Protein AF-A0A948ZKT2-F1 (afdb_monomer_lite)

Radius of gyration: 19.7 Å; chains: 1; bounding box: 38×56×28 Å

Structure (mmCIF, N/CA/C/O backbone):
data_AF-A0A948ZKT2-F1
#
_entry.id   AF-A0A948ZKT2-F1
#
loop_
_atom_site.group_PDB
_atom_site.id
_atom_site.type_symbol
_atom_site.label_atom_id
_atom_site.label_alt_id
_atom_site.label_comp_id
_atom_site.label_asym_id
_atom_site.label_entity_id
_atom_site.label_seq_id
_atom_site.pdbx_PDB_ins_code
_atom_site.Cartn_x
_atom_si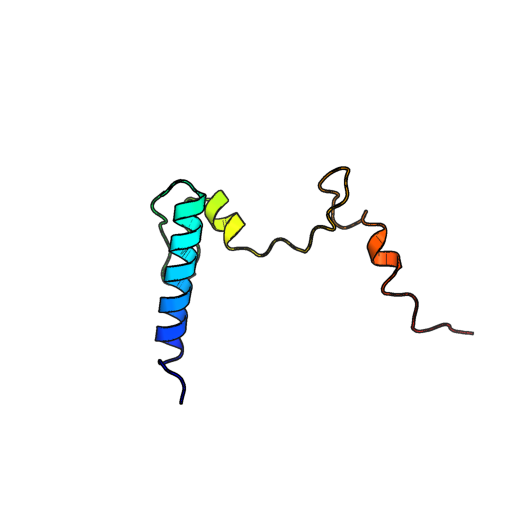te.Cartn_y
_atom_site.Cartn_z
_atom_site.occupancy
_atom_site.B_iso_or_equiv
_atom_site.auth_seq_id
_atom_site.auth_comp_id
_atom_site.auth_asym_id
_atom_site.auth_atom_id
_atom_site.pdbx_PDB_model_num
ATOM 1 N N . MET A 1 1 ? 26.568 -4.959 -3.076 1.00 45.53 1 MET A N 1
ATOM 2 C CA . MET A 1 1 ? 25.478 -5.397 -3.975 1.00 45.53 1 MET A CA 1
ATOM 3 C C . MET A 1 1 ? 24.148 -5.054 -3.323 1.00 45.53 1 MET A C 1
ATOM 5 O O . MET A 1 1 ? 24.113 -5.054 -2.096 1.00 45.53 1 MET A O 1
ATOM 9 N N . PRO A 1 2 ? 23.095 -4.719 -4.087 1.00 72.12 2 PRO A N 1
ATOM 10 C CA . PRO A 1 2 ? 21.757 -4.570 -3.523 1.00 72.12 2 PRO A CA 1
ATOM 11 C C . PRO A 1 2 ? 21.267 -5.917 -2.970 1.00 72.12 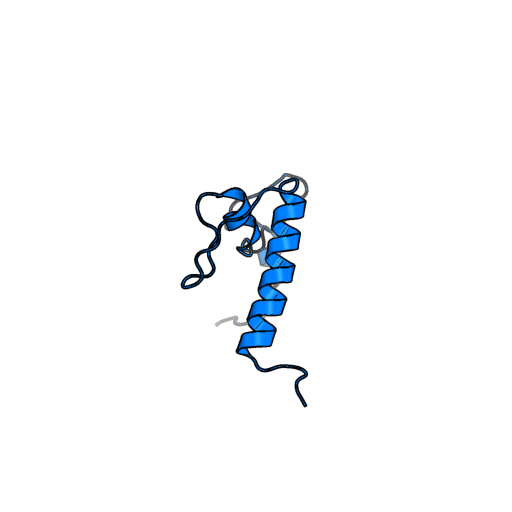2 PRO A C 1
ATOM 13 O O . PRO A 1 2 ? 21.615 -6.970 -3.500 1.00 72.12 2 PRO A O 1
ATOM 16 N N . ASN A 1 3 ? 20.512 -5.872 -1.870 1.00 80.00 3 ASN A N 1
ATOM 17 C CA . ASN A 1 3 ? 20.083 -7.055 -1.114 1.00 80.00 3 ASN A CA 1
ATOM 18 C C . ASN A 1 3 ? 18.940 -7.840 -1.791 1.00 80.00 3 ASN A C 1
ATOM 20 O O . ASN A 1 3 ? 18.674 -8.972 -1.408 1.00 80.00 3 ASN A O 1
ATOM 24 N N . ALA A 1 4 ? 18.254 -7.238 -2.764 1.00 83.56 4 ALA A N 1
ATOM 25 C CA . ALA A 1 4 ? 17.168 -7.844 -3.529 1.00 83.56 4 ALA A CA 1
ATOM 26 C C . ALA A 1 4 ? 17.073 -7.192 -4.916 1.00 83.56 4 ALA A C 1
ATOM 28 O O . ALA A 1 4 ? 17.604 -6.094 -5.123 1.00 83.56 4 ALA A O 1
ATOM 29 N N . ASP A 1 5 ? 16.380 -7.864 -5.837 1.00 87.75 5 ASP A N 1
ATOM 30 C CA . ASP A 1 5 ? 15.941 -7.262 -7.096 1.00 87.75 5 ASP A CA 1
ATOM 31 C C . ASP A 1 5 ? 15.028 -6.053 -6.824 1.00 87.75 5 ASP A C 1
ATOM 33 O O . ASP A 1 5 ? 14.357 -5.983 -5.791 1.00 87.75 5 ASP A O 1
ATOM 37 N N . VAL A 1 6 ? 15.016 -5.082 -7.737 1.00 88.25 6 VAL A N 1
ATOM 38 C CA . VAL A 1 6 ? 14.275 -3.825 -7.561 1.00 88.25 6 VAL A CA 1
ATOM 39 C C . VAL A 1 6 ? 12.778 -4.082 -7.387 1.00 88.25 6 VAL A C 1
ATOM 41 O O . VAL A 1 6 ? 12.160 -3.486 -6.506 1.00 88.25 6 VAL A O 1
ATOM 44 N N . GLU A 1 7 ? 12.207 -5.003 -8.162 1.00 88.62 7 GLU A N 1
ATOM 45 C CA . GLU A 1 7 ? 10.782 -5.342 -8.096 1.00 88.62 7 GLU A CA 1
ATOM 46 C C . GLU A 1 7 ? 10.415 -5.998 -6.763 1.00 88.62 7 GLU A C 1
ATOM 48 O O . GLU A 1 7 ? 9.382 -5.707 -6.157 1.00 88.62 7 GLU A O 1
ATOM 53 N N . GLU A 1 8 ? 11.281 -6.883 -6.279 1.00 88.19 8 GLU A N 1
ATOM 54 C CA . GLU A 1 8 ? 11.068 -7.594 -5.024 1.00 88.19 8 GLU A CA 1
ATOM 55 C C . GLU A 1 8 ? 11.260 -6.671 -3.813 1.00 88.19 8 GLU A C 1
ATOM 57 O O . GLU A 1 8 ? 10.452 -6.681 -2.879 1.00 88.19 8 GLU A O 1
ATOM 62 N N . GLY A 1 9 ? 12.269 -5.796 -3.859 1.00 88.56 9 GLY A N 1
ATOM 63 C CA . GLY A 1 9 ? 12.487 -4.758 -2.853 1.00 88.56 9 GLY A CA 1
ATOM 64 C C . GLY A 1 9 ? 11.340 -3.748 -2.792 1.00 88.56 9 GLY A C 1
ATOM 65 O O . GLY A 1 9 ? 10.912 -3.368 -1.697 1.00 88.56 9 GLY A O 1
ATOM 66 N N . HIS A 1 10 ? 10.790 -3.365 -3.947 1.00 90.25 10 HIS A N 1
ATOM 67 C CA . HIS A 1 10 ? 9.606 -2.510 -4.046 1.00 90.25 10 HIS A CA 1
ATOM 68 C C . HIS A 1 10 ? 8.388 -3.164 -3.388 1.00 90.25 10 HIS A C 1
ATOM 70 O O . HIS A 1 10 ? 7.798 -2.585 -2.476 1.00 90.25 10 HIS A O 1
ATOM 76 N N . ARG A 1 11 ? 8.074 -4.416 -3.746 1.00 90.12 11 ARG A N 1
ATOM 77 C CA . ARG A 1 11 ? 6.934 -5.156 -3.172 1.00 90.12 11 ARG A CA 1
ATOM 78 C C . ARG A 1 11 ? 7.061 -5.354 -1.665 1.00 90.12 11 ARG A C 1
ATOM 80 O O . ARG A 1 11 ? 6.090 -5.148 -0.942 1.00 90.12 11 ARG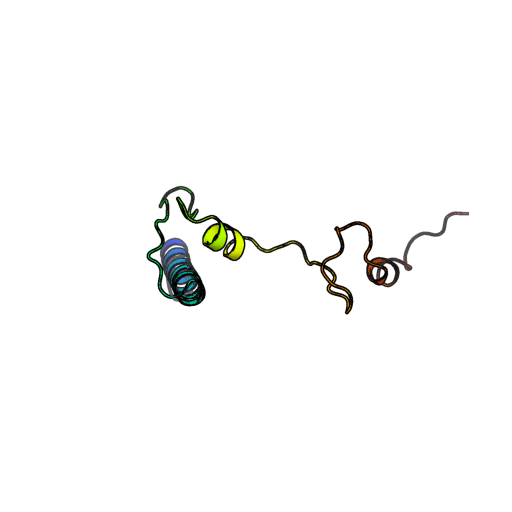 A O 1
ATOM 87 N N . SER A 1 12 ? 8.249 -5.704 -1.175 1.00 90.19 12 SER A N 1
ATOM 88 C CA . SER A 1 12 ? 8.512 -5.846 0.264 1.00 90.19 12 SER A CA 1
ATOM 89 C C . SER A 1 12 ? 8.283 -4.530 1.015 1.00 90.19 12 SER A C 1
ATOM 91 O O . SER A 1 12 ? 7.602 -4.487 2.044 1.00 90.19 12 SER A O 1
ATOM 93 N N . THR A 1 13 ? 8.776 -3.427 0.449 1.00 91.06 13 THR A N 1
ATOM 94 C CA . THR A 1 13 ? 8.609 -2.090 1.028 1.00 91.06 13 THR A CA 1
ATOM 95 C C . THR A 1 13 ? 7.141 -1.659 1.038 1.00 91.06 13 THR A C 1
ATOM 97 O O . THR A 1 13 ? 6.647 -1.171 2.059 1.00 91.06 13 THR A O 1
ATOM 100 N N . LEU A 1 14 ? 6.417 -1.896 -0.059 1.00 90.75 14 LEU A N 1
ATOM 101 C CA . LEU A 1 14 ? 4.985 -1.620 -0.154 1.00 90.75 14 LEU A CA 1
ATOM 102 C C . LEU A 1 14 ? 4.177 -2.412 0.877 1.00 90.75 14 LEU A C 1
ATOM 104 O O . LEU A 1 1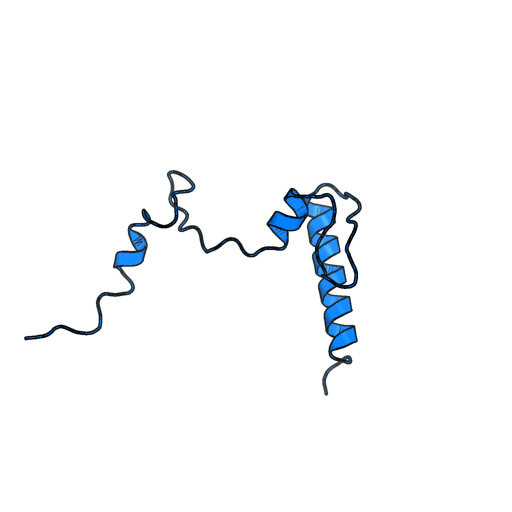4 ? 3.328 -1.836 1.556 1.00 90.75 14 LEU A O 1
ATOM 108 N N . LEU A 1 15 ? 4.464 -3.704 1.058 1.00 90.31 15 LEU A N 1
ATOM 109 C CA . LEU A 1 15 ? 3.786 -4.541 2.053 1.00 90.31 15 LEU A CA 1
ATOM 110 C C . LEU A 1 15 ? 3.930 -3.977 3.470 1.00 90.31 15 LEU A C 1
ATOM 112 O O . LEU A 1 15 ? 2.937 -3.856 4.192 1.00 90.31 15 LEU A O 1
ATOM 116 N N . ALA A 1 16 ? 5.142 -3.568 3.853 1.00 92.38 16 ALA A N 1
ATOM 117 C CA . ALA A 1 16 ? 5.374 -2.923 5.143 1.00 92.38 16 ALA A CA 1
ATOM 118 C C . ALA A 1 16 ? 4.585 -1.607 5.275 1.00 92.38 16 ALA A C 1
ATOM 120 O O . ALA A 1 16 ? 4.024 -1.303 6.332 1.00 92.38 16 ALA A O 1
ATOM 121 N N . GLN A 1 17 ? 4.495 -0.824 4.199 1.00 91.50 17 GLN A N 1
ATOM 122 C CA . GLN A 1 17 ? 3.734 0.421 4.193 1.00 91.50 17 GLN A CA 1
ATOM 123 C C . GLN A 1 17 ? 2.223 0.189 4.336 1.00 91.50 17 GLN A C 1
ATOM 125 O O . GLN A 1 17 ? 1.583 0.863 5.147 1.00 91.50 17 GLN A O 1
ATOM 130 N N . TYR A 1 18 ? 1.654 -0.788 3.631 1.00 92.06 18 TYR A N 1
ATOM 131 C CA . TYR A 1 18 ? 0.237 -1.137 3.758 1.00 92.06 18 TYR A CA 1
ATOM 132 C C . TYR A 1 18 ? -0.106 -1.681 5.146 1.00 92.06 18 TYR A C 1
ATOM 134 O O . TYR A 1 18 ? -1.137 -1.306 5.705 1.00 92.06 18 TYR A O 1
ATOM 142 N N . ALA A 1 19 ? 0.775 -2.484 5.750 1.00 91.56 19 ALA A N 1
ATOM 143 C CA . ALA A 1 19 ? 0.596 -2.959 7.122 1.00 91.56 19 ALA A CA 1
ATOM 144 C C . ALA A 1 19 ? 0.510 -1.792 8.121 1.00 91.56 19 ALA A C 1
ATOM 146 O O . ALA A 1 19 ? -0.392 -1.750 8.956 1.00 91.56 19 ALA A O 1
ATOM 147 N N . ASN A 1 20 ? 1.385 -0.790 7.985 1.00 92.56 20 ASN A N 1
ATOM 148 C CA . ASN A 1 20 ? 1.350 0.410 8.823 1.00 92.56 20 ASN A CA 1
ATOM 149 C C . ASN A 1 20 ? 0.050 1.214 8.663 1.00 92.56 20 ASN A C 1
ATOM 151 O O . ASN A 1 20 ? -0.450 1.786 9.633 1.00 92.56 20 ASN A O 1
ATOM 155 N N . ILE A 1 21 ? -0.502 1.278 7.450 1.00 91.06 21 ILE A N 1
ATOM 156 C CA . ILE A 1 21 ? -1.771 1.967 7.186 1.00 91.06 21 ILE A CA 1
ATOM 157 C C . ILE A 1 21 ? -2.935 1.189 7.796 1.00 91.06 21 ILE A C 1
ATOM 159 O O . ILE A 1 21 ? -3.751 1.787 8.493 1.00 91.06 21 ILE A O 1
ATOM 163 N N . SER A 1 22 ? -2.972 -0.131 7.605 1.00 89.62 22 SER A N 1
ATOM 164 C CA . SER A 1 22 ? -3.983 -1.010 8.203 1.00 89.62 22 SER A CA 1
ATOM 165 C C . SER A 1 22 ? -4.010 -0.866 9.728 1.00 89.62 22 SER A C 1
ATOM 167 O O . SER A 1 22 ? -5.066 -0.618 10.307 1.00 89.62 22 SER A O 1
ATOM 169 N N . LEU A 1 23 ? -2.841 -0.883 10.377 1.00 91.19 23 LEU A N 1
ATOM 170 C CA . LEU A 1 23 ? -2.711 -0.656 11.819 1.00 91.19 23 LEU A CA 1
ATOM 171 C C . LEU A 1 23 ? -3.276 0.701 12.264 1.00 91.19 23 LEU A C 1
ATOM 173 O O . LEU A 1 23 ? -3.966 0.777 13.278 1.00 91.19 23 LEU A O 1
ATOM 177 N N . ARG A 1 24 ? -3.031 1.772 11.502 1.00 88.81 24 ARG A N 1
ATOM 178 C CA . ARG A 1 24 ? -3.551 3.116 11.816 1.00 88.81 24 ARG A CA 1
ATOM 179 C C . ARG A 1 24 ? -5.064 3.236 11.672 1.00 88.81 24 ARG A C 1
ATOM 181 O O . ARG A 1 24 ? -5.655 4.073 12.344 1.00 88.81 24 ARG A O 1
ATOM 188 N N . LEU A 1 25 ? -5.670 2.420 10.817 1.00 87.88 25 LEU A N 1
ATOM 189 C CA . LEU A 1 25 ? -7.118 2.361 10.620 1.00 87.88 25 LEU A CA 1
ATOM 190 C C . LEU A 1 25 ? -7.810 1.413 11.612 1.00 87.88 25 LEU A C 1
ATOM 192 O O . LEU A 1 25 ? -9.008 1.193 11.507 1.00 87.88 25 LEU A O 1
ATOM 196 N N . GLY A 1 26 ? -7.079 0.864 12.589 1.00 90.44 26 GLY A N 1
ATOM 197 C CA . GLY A 1 26 ? -7.635 -0.056 13.583 1.00 90.44 26 GLY A CA 1
ATOM 198 C C . GLY A 1 26 ? -7.580 -1.529 13.171 1.00 90.44 26 GLY A C 1
ATOM 199 O O . GLY A 1 26 ? -8.331 -2.336 13.708 1.00 90.44 26 GLY A O 1
ATOM 200 N N . GLY A 1 27 ? -6.690 -1.893 12.244 1.00 86.56 27 GLY A N 1
ATOM 201 C CA . GLY A 1 27 ? -6.513 -3.272 11.778 1.00 86.56 27 GLY A CA 1
ATOM 202 C C . GLY A 1 27 ? -7.447 -3.668 10.635 1.00 86.56 27 GLY A C 1
ATOM 203 O O . GLY A 1 27 ? -7.694 -4.854 10.427 1.00 86.56 27 GLY A O 1
ATOM 204 N N . GLU A 1 28 ? -7.976 -2.698 9.888 1.00 87.38 28 GLU A N 1
ATOM 205 C CA . GLU A 1 28 ? -8.830 -2.975 8.733 1.00 87.38 28 GLU A CA 1
ATOM 206 C C . GLU A 1 28 ? -8.072 -3.696 7.614 1.00 87.38 28 GLU A C 1
ATOM 208 O O . GLU A 1 28 ? -6.910 -3.398 7.312 1.00 87.38 28 GLU A O 1
ATOM 213 N N . LYS A 1 29 ? -8.757 -4.632 6.949 1.00 87.12 29 LYS A N 1
ATOM 214 C CA . LYS A 1 29 ? -8.218 -5.329 5.782 1.00 87.12 29 LYS A CA 1
ATOM 215 C C . LYS A 1 29 ? -8.255 -4.401 4.569 1.00 87.12 29 LYS A C 1
ATOM 217 O O . LYS A 1 29 ? -9.326 -4.038 4.094 1.00 87.12 29 LYS A O 1
ATOM 222 N N . LEU A 1 30 ? -7.081 -4.067 4.043 1.00 87.38 30 LEU A N 1
ATOM 223 C CA . LEU A 1 30 ? -6.946 -3.262 2.832 1.00 87.38 30 LEU A CA 1
ATOM 224 C C . LEU A 1 30 ? -7.030 -4.152 1.589 1.00 87.38 30 LEU A C 1
ATOM 226 O O . LEU A 1 30 ? -6.364 -5.186 1.512 1.00 87.38 30 LEU A O 1
ATOM 230 N N . VAL A 1 31 ? -7.833 -3.734 0.611 1.00 90.38 31 VAL A N 1
ATOM 231 C CA . VAL A 1 31 ? -7.873 -4.332 -0.728 1.00 90.38 31 VAL A CA 1
ATOM 232 C C . VAL A 1 31 ? -7.067 -3.433 -1.656 1.00 90.38 31 VAL A C 1
ATOM 234 O O . VAL A 1 31 ? -7.334 -2.237 -1.746 1.00 90.38 31 VAL A O 1
ATOM 237 N N . ILE A 1 32 ? -6.049 -3.993 -2.306 1.00 88.88 32 ILE A N 1
ATOM 238 C CA . ILE A 1 32 ? -5.114 -3.249 -3.155 1.00 88.88 32 ILE A CA 1
ATOM 239 C C . ILE A 1 32 ? -5.183 -3.831 -4.562 1.00 88.88 32 ILE A C 1
ATOM 241 O O . ILE A 1 32 ? -5.148 -5.051 -4.729 1.00 88.88 32 ILE A O 1
ATOM 245 N N . ASP A 1 33 ? -5.268 -2.963 -5.566 1.00 89.88 33 ASP A N 1
ATOM 246 C CA . ASP A 1 33 ? -5.163 -3.376 -6.964 1.00 89.88 33 ASP A CA 1
ATOM 247 C C . ASP A 1 33 ? -3.682 -3.602 -7.327 1.00 89.88 33 ASP A C 1
ATOM 249 O O . ASP A 1 33 ? -2.892 -2.657 -7.263 1.00 89.88 33 ASP A O 1
ATOM 253 N N . PRO A 1 34 ? -3.276 -4.820 -7.731 1.00 85.25 34 PRO A N 1
ATOM 254 C CA . PRO A 1 34 ? -1.881 -5.135 -8.034 1.00 85.25 34 PRO A CA 1
ATOM 255 C C . PRO A 1 34 ? -1.319 -4.377 -9.243 1.00 85.25 34 PRO A C 1
ATOM 257 O O . PRO A 1 34 ? -0.106 -4.353 -9.418 1.00 85.25 34 PRO A O 1
ATOM 260 N N . LYS A 1 35 ? -2.167 -3.793 -10.102 1.00 86.44 35 LYS A N 1
ATOM 261 C CA . LYS A 1 35 ? -1.706 -3.044 -11.283 1.00 86.44 35 LYS A CA 1
ATOM 262 C C . LYS A 1 35 ? -1.486 -1.566 -11.001 1.00 86.44 35 LYS A C 1
ATOM 264 O O . LYS A 1 35 ? -0.572 -0.971 -11.561 1.00 86.44 35 LYS A O 1
ATOM 269 N N . THR A 1 36 ? -2.363 -0.965 -10.203 1.00 84.69 36 THR A N 1
ATOM 270 C CA . THR A 1 36 ? -2.330 0.477 -9.917 1.00 84.69 36 THR A CA 1
ATOM 271 C C . THR A 1 36 ? -1.736 0.801 -8.551 1.00 84.69 36 THR A C 1
ATOM 273 O O . THR A 1 36 ? -1.477 1.971 -8.278 1.00 84.69 36 THR A O 1
ATOM 276 N N . GLU A 1 37 ? -1.537 -0.212 -7.701 1.00 86.25 37 GLU A N 1
ATOM 277 C CA . GLU A 1 37 ? -1.013 -0.109 -6.332 1.00 86.25 37 GLU A CA 1
ATOM 278 C C . GLU A 1 37 ? -1.841 0.825 -5.429 1.00 86.25 37 GLU A C 1
ATOM 280 O O . GLU A 1 37 ? -1.387 1.292 -4.379 1.00 86.25 37 GLU A O 1
ATOM 285 N N . GLN A 1 38 ? -3.091 1.090 -5.823 1.00 86.06 38 GLN A N 1
ATOM 286 C CA . GLN A 1 38 ? -4.028 1.909 -5.066 1.00 86.06 38 GLN A CA 1
ATOM 287 C C . GLN A 1 38 ? -4.924 1.047 -4.184 1.00 86.06 38 GLN A C 1
ATOM 289 O O . GLN A 1 38 ? -5.272 -0.087 -4.518 1.00 86.06 38 GLN A O 1
ATOM 294 N N . VAL A 1 39 ? -5.313 1.621 -3.045 1.00 87.19 39 VAL A N 1
ATOM 295 C CA . VAL A 1 39 ? -6.305 1.014 -2.159 1.00 87.19 39 VAL A CA 1
ATOM 296 C C . VAL A 1 39 ? -7.694 1.236 -2.744 1.00 87.19 39 VAL A C 1
ATOM 298 O O . VAL A 1 39 ? -8.073 2.367 -3.054 1.00 87.19 39 VAL A O 1
ATOM 301 N N . VAL A 1 40 ? -8.439 0.146 -2.869 1.00 86.56 40 VAL A N 1
ATOM 302 C CA . VAL A 1 40 ? -9.821 0.108 -3.343 1.00 86.56 40 VAL A CA 1
ATOM 303 C C . VAL A 1 40 ? -10.756 0.209 -2.132 1.00 86.56 40 VAL A C 1
ATOM 305 O O . VAL A 1 40 ? -10.443 -0.300 -1.057 1.00 86.56 40 VAL A O 1
ATOM 308 N N . ASP A 1 41 ? -11.879 0.911 -2.292 1.00 82.69 41 ASP A N 1
ATOM 309 C CA . ASP A 1 41 ? -12.966 1.023 -1.304 1.00 82.69 41 ASP A CA 1
ATOM 310 C C . ASP A 1 41 ? -12.612 1.627 0.075 1.00 82.69 41 ASP A C 1
ATOM 312 O O . ASP A 1 41 ? -13.432 1.586 0.989 1.00 82.69 41 ASP A O 1
ATOM 316 N N . ASN A 1 42 ? -11.438 2.253 0.250 1.00 82.75 42 ASN A N 1
ATOM 317 C CA . ASN A 1 42 ? -11.076 2.926 1.506 1.00 82.75 42 ASN A CA 1
ATOM 318 C C . ASN A 1 42 ? -10.422 4.301 1.271 1.00 82.75 42 ASN A C 1
ATOM 320 O O . ASN A 1 42 ? -9.224 4.425 0.999 1.00 82.75 42 ASN A O 1
ATOM 324 N N . ILE A 1 43 ? -11.236 5.355 1.392 1.00 83.38 43 ILE A N 1
ATOM 325 C CA . ILE A 1 43 ? -10.831 6.750 1.148 1.00 83.38 43 ILE A CA 1
ATOM 326 C C . ILE A 1 43 ? -9.792 7.216 2.178 1.00 83.38 43 ILE A C 1
ATOM 328 O O . ILE A 1 43 ? -8.849 7.927 1.823 1.00 83.38 43 ILE A O 1
ATOM 332 N N . GLU A 1 44 ? -9.917 6.796 3.439 1.00 83.94 44 GLU A N 1
ATOM 333 C CA . GLU A 1 44 ? -8.966 7.161 4.494 1.00 83.94 44 GLU A CA 1
ATOM 334 C C . GLU A 1 44 ? -7.604 6.491 4.284 1.00 83.94 44 GLU A C 1
ATOM 336 O O . GLU A 1 44 ? -6.565 7.147 4.399 1.00 83.94 44 GLU A O 1
ATOM 341 N N . ALA A 1 45 ? -7.586 5.222 3.873 1.00 84.88 45 ALA A N 1
ATOM 342 C CA . ALA A 1 45 ? -6.358 4.538 3.474 1.00 84.88 45 ALA A CA 1
ATOM 343 C C . ALA A 1 45 ? -5.692 5.215 2.264 1.00 84.88 45 ALA A C 1
ATOM 345 O O . ALA A 1 45 ? -4.486 5.479 2.277 1.00 84.88 45 ALA A O 1
ATOM 346 N N . ALA A 1 46 ? -6.479 5.569 1.241 1.00 85.69 46 ALA A N 1
ATOM 347 C CA . ALA A 1 46 ? -5.989 6.284 0.063 1.00 85.69 46 ALA A CA 1
ATOM 348 C C . ALA A 1 46 ? -5.425 7.673 0.418 1.00 85.69 46 ALA A C 1
ATOM 350 O O . ALA A 1 46 ? -4.437 8.123 -0.172 1.00 85.69 46 ALA A O 1
ATOM 351 N N . ARG A 1 47 ? -6.004 8.347 1.421 1.00 85.00 47 ARG A N 1
ATOM 352 C CA . ARG A 1 47 ? -5.503 9.622 1.949 1.00 85.00 47 ARG A CA 1
ATOM 353 C C . ARG A 1 47 ? -4.150 9.470 2.642 1.00 85.00 47 ARG A C 1
ATOM 355 O O . ARG A 1 47 ? -3.317 10.361 2.509 1.00 85.00 47 ARG A O 1
ATOM 362 N N . LEU A 1 48 ? -3.925 8.369 3.358 1.00 84.38 48 LEU A N 1
ATOM 363 C CA . LEU A 1 48 ? -2.669 8.096 4.069 1.00 84.38 48 LEU A CA 1
ATOM 364 C C . LEU A 1 48 ? -1.520 7.675 3.142 1.00 84.38 48 LEU A C 1
ATOM 366 O O . LEU A 1 48 ? -0.362 7.921 3.475 1.00 84.38 48 LEU A O 1
ATOM 370 N N . LEU A 1 49 ? -1.824 7.077 1.985 1.00 83.94 49 LEU A N 1
ATOM 371 C CA . LEU A 1 49 ? -0.827 6.771 0.949 1.00 83.94 49 LEU A CA 1
ATOM 372 C C . LEU A 1 49 ? -0.306 8.024 0.248 1.00 83.94 49 LEU A C 1
ATOM 374 O O . LEU A 1 49 ? 0.858 8.095 -0.147 1.00 83.94 49 LEU A O 1
ATOM 378 N N . ARG A 1 50 ? -1.166 9.028 0.080 1.00 80.12 50 ARG A N 1
ATOM 379 C CA . ARG A 1 50 ? -0.790 10.267 -0.589 1.00 80.12 50 ARG A CA 1
ATOM 380 C C . ARG A 1 50 ? -0.042 11.167 0.380 1.00 80.12 50 ARG A C 1
ATOM 382 O O . ARG A 1 50 ? -0.500 11.474 1.477 1.00 80.12 50 ARG A O 1
ATOM 389 N N . ARG A 1 51 ? 1.100 11.683 -0.066 1.00 65.19 51 ARG A N 1
ATOM 390 C CA . ARG A 1 51 ? 1.753 12.791 0.625 1.00 65.19 51 ARG A CA 1
ATOM 391 C C . ARG A 1 51 ? 0.841 14.009 0.503 1.00 65.19 51 ARG A C 1
ATOM 393 O O . ARG A 1 51 ? 0.702 14.561 -0.587 1.00 65.19 51 ARG A O 1
ATOM 400 N N . SER A 1 52 ? 0.213 14.439 1.598 1.00 55.66 52 SER A N 1
ATOM 401 C CA . SER A 1 52 ? -0.443 15.746 1.594 1.00 55.66 52 SER A CA 1
ATOM 402 C C . SER A 1 52 ? 0.631 16.787 1.292 1.00 55.66 52 SER A C 1
ATOM 404 O O . SER A 1 52 ? 1.681 16.782 1.945 1.00 55.66 52 SER A O 1
ATOM 406 N N . VAL A 1 53 ? 0.383 17.666 0.318 1.00 48.94 53 VAL A N 1
ATOM 407 C CA . VAL A 1 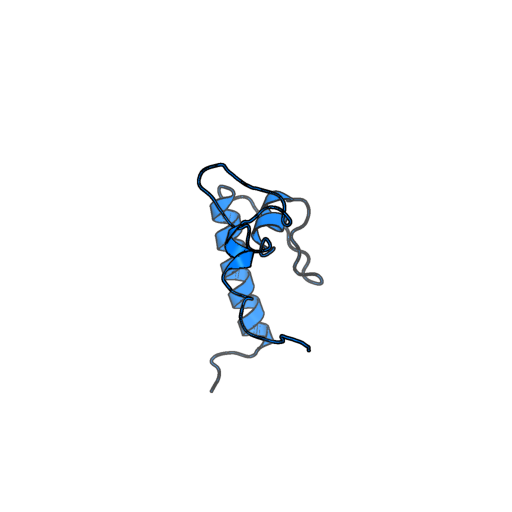53 ? 1.176 18.890 0.125 1.00 48.94 53 VAL A CA 1
ATOM 408 C C . VAL A 1 53 ? 1.492 19.497 1.493 1.00 48.94 53 VAL A C 1
ATOM 410 O O . VAL A 1 53 ? 0.601 19.486 2.348 1.00 48.94 53 VAL A O 1
ATOM 413 N N . PRO A 1 54 ? 2.733 19.951 1.751 1.00 49.44 54 PRO A N 1
ATOM 414 C CA . PRO A 1 54 ? 3.106 20.469 3.058 1.00 49.44 54 PRO A CA 1
ATOM 415 C C . PRO A 1 54 ? 2.138 21.590 3.437 1.00 49.44 54 PRO A C 1
ATOM 417 O O . PRO A 1 54 ? 2.199 22.702 2.922 1.00 49.44 54 PRO A O 1
ATOM 420 N N . GLN A 1 55 ? 1.195 21.269 4.317 1.00 52.88 55 GLN A N 1
ATOM 421 C CA . GLN A 1 55 ? 0.312 22.247 4.913 1.00 52.88 55 GLN A CA 1
ATOM 422 C C . GLN A 1 55 ? 1.175 22.999 5.906 1.00 52.88 55 GLN A C 1
ATOM 424 O O . GLN A 1 55 ? 1.672 22.409 6.868 1.00 52.88 55 GLN A O 1
ATOM 429 N N . CYS A 1 56 ? 1.399 24.289 5.672 1.00 44.38 56 CYS A N 1
ATOM 430 C CA . CYS A 1 56 ? 2.069 25.110 6.666 1.00 44.38 56 CYS A CA 1
ATOM 431 C C . CYS A 1 56 ? 1.143 25.204 7.880 1.00 44.38 56 CYS A C 1
ATOM 433 O O . CYS A 1 56 ? 0.146 25.923 7.903 1.00 44.38 56 CYS A O 1
ATOM 435 N N . ARG A 1 57 ? 1.458 24.370 8.865 1.00 48.22 57 ARG A N 1
ATOM 436 C CA . ARG A 1 57 ? 0.704 24.172 10.092 1.00 48.22 57 ARG A CA 1
ATOM 437 C C . ARG A 1 57 ? 0.996 25.359 11.005 1.00 48.22 57 ARG A C 1
ATOM 439 O O . ARG A 1 57 ? 2.138 25.551 11.409 1.00 48.22 57 ARG A O 1
ATOM 446 N N . ASN A 1 58 ? -0.010 26.175 11.303 1.00 55.78 58 ASN A N 1
ATOM 447 C CA . ASN A 1 58 ? 0.081 27.215 12.329 1.00 55.78 58 ASN A CA 1
ATOM 448 C C . ASN A 1 58 ? -0.830 26.862 13.519 1.00 55.78 58 ASN A C 1
ATOM 450 O O . ASN A 1 58 ? -1.630 25.928 13.451 1.00 55.78 58 ASN A O 1
ATOM 454 N N . SER A 1 59 ? -0.709 27.611 14.616 1.00 50.91 59 SER A N 1
ATOM 455 C CA . SER A 1 59 ? -1.457 27.397 15.865 1.00 50.91 59 SER A CA 1
ATOM 456 C C . SER A 1 59 ? -2.977 27.595 15.755 1.00 50.91 59 SER A C 1
ATOM 458 O O . SER A 1 59 ? -3.682 27.379 16.734 1.00 50.91 59 SER A O 1
ATOM 460 N N . ARG A 1 60 ? -3.501 27.990 14.586 1.00 50.41 60 ARG A N 1
ATOM 461 C CA . ARG A 1 60 ? -4.925 28.277 14.341 1.00 50.41 60 ARG A CA 1
ATOM 462 C C . ARG A 1 60 ? -5.591 27.326 13.334 1.00 50.41 60 ARG A C 1
ATOM 464 O O . ARG A 1 60 ? -6.715 27.581 12.917 1.00 50.41 60 ARG A O 1
ATOM 471 N N . GLY A 1 61 ? -4.938 26.216 12.982 1.00 55.38 61 GLY A N 1
ATOM 472 C CA . GLY A 1 61 ? -5.511 25.169 12.130 1.00 55.38 61 GLY A CA 1
ATOM 473 C C . GLY A 1 61 ? -5.119 25.250 10.648 1.00 55.38 61 GLY A C 1
ATOM 474 O O . GLY A 1 61 ? -4.277 26.044 10.234 1.00 55.38 61 GLY A O 1
ATOM 475 N N . LEU A 1 62 ? -5.700 24.341 9.860 1.00 52.84 62 LEU A N 1
ATOM 476 C CA . LEU A 1 62 ? -5.374 24.061 8.457 1.00 52.84 62 LEU A CA 1
ATOM 477 C C . LEU A 1 62 ? -5.831 25.200 7.535 1.00 52.84 62 LEU A C 1
ATOM 479 O O . LEU A 1 62 ? -6.993 25.260 7.143 1.00 52.84 62 LEU A O 1
ATOM 483 N N . THR A 1 63 ? -4.933 26.111 7.162 1.00 51.84 63 THR A N 1
ATOM 484 C CA . THR A 1 63 ? -5.250 27.142 6.164 1.00 51.84 63 THR A CA 1
ATOM 485 C C . THR A 1 63 ? -4.977 26.638 4.749 1.00 51.84 63 THR A C 1
ATOM 487 O O . THR A 1 63 ? -3.943 26.018 4.502 1.00 51.84 63 THR A O 1
ATOM 490 N N . ALA A 1 64 ? -5.881 26.950 3.816 1.00 47.75 64 ALA A N 1
ATOM 491 C CA . ALA A 1 64 ? -5.727 26.696 2.384 1.00 47.75 64 ALA A CA 1
ATOM 492 C C . ALA A 1 64 ? -4.368 27.208 1.839 1.00 47.75 64 ALA A C 1
ATOM 494 O O . ALA A 1 64 ? -3.845 28.203 2.358 1.00 47.75 64 ALA A O 1
ATOM 495 N N . PRO A 1 65 ? -3.813 26.585 0.777 1.00 50.22 65 PRO A N 1
ATOM 496 C CA . PRO A 1 65 ? -2.436 26.790 0.290 1.00 50.22 65 PRO A CA 1
ATOM 497 C C . PRO A 1 65 ? -2.064 28.209 -0.196 1.00 50.22 65 PRO A C 1
ATOM 499 O O . PRO A 1 65 ? -0.952 28.414 -0.665 1.00 50.22 65 PRO A O 1
ATOM 502 N N . GLY A 1 66 ? -2.935 29.212 -0.048 1.00 50.62 66 GLY A N 1
ATOM 503 C CA . GLY A 1 66 ? -2.659 30.617 -0.377 1.00 50.62 66 GLY A CA 1
ATOM 504 C C . GLY A 1 66 ? -2.495 31.559 0.825 1.00 50.62 66 GLY A C 1
ATOM 505 O O . GLY A 1 66 ? -2.389 32.765 0.623 1.00 50.62 66 GLY A O 1
ATOM 506 N N . ARG A 1 67 ? -2.525 31.065 2.075 1.00 51.47 67 ARG A N 1
ATOM 507 C CA . ARG A 1 67 ? -2.570 31.926 3.282 1.00 51.47 67 ARG A CA 1
ATOM 508 C C . ARG A 1 67 ? -1.486 31.683 4.332 1.00 51.47 67 ARG A C 1
ATOM 510 O O . ARG A 1 67 ? -1.598 32.200 5.441 1.00 51.47 67 ARG A O 1
ATOM 517 N N . CYS A 1 68 ? -0.419 30.957 4.006 1.00 44.88 68 CYS A N 1
ATOM 518 C CA . CYS A 1 68 ? 0.711 30.795 4.919 1.00 44.88 68 CYS A CA 1
ATOM 519 C C . CYS A 1 68 ? 1.671 31.998 4.858 1.00 44.88 68 CYS A C 1
ATOM 521 O O . CYS A 1 68 ? 2.376 32.156 3.861 1.00 44.88 68 CYS A O 1
ATOM 523 N N . PRO A 1 69 ? 1.804 32.805 5.925 1.00 52.53 69 PRO A N 1
ATOM 524 C CA . PRO A 1 69 ? 2.741 33.933 5.941 1.00 52.53 69 PRO A CA 1
ATOM 525 C C . PRO A 1 69 ? 4.224 33.507 5.953 1.00 52.53 69 PRO A C 1
ATOM 527 O O . PRO A 1 69 ? 5.095 34.326 5.674 1.00 52.53 69 PRO A O 1
ATOM 530 N N . ILE A 1 70 ? 4.528 32.230 6.221 1.00 49.03 70 ILE A N 1
ATOM 531 C CA . ILE A 1 70 ? 5.903 31.697 6.275 1.00 49.03 70 ILE A CA 1
ATOM 532 C C . ILE A 1 70 ? 6.555 31.542 4.888 1.00 49.03 70 ILE A C 1
ATOM 534 O O . ILE A 1 70 ? 7.777 31.610 4.785 1.00 49.03 70 ILE A O 1
ATOM 538 N N . ALA A 1 71 ? 5.780 31.456 3.799 1.00 45.75 71 ALA A N 1
ATOM 539 C CA . ALA A 1 71 ? 6.338 31.415 2.440 1.00 45.75 71 ALA A CA 1
ATOM 540 C C . ALA A 1 71 ? 6.996 32.745 2.005 1.00 45.75 71 ALA A C 1
ATOM 542 O O . ALA A 1 71 ? 7.657 32.796 0.971 1.00 45.75 71 ALA A O 1
ATOM 543 N N . ARG A 1 72 ? 6.866 33.823 2.796 1.00 46.94 72 ARG A N 1
ATOM 544 C CA . ARG A 1 72 ? 7.498 35.123 2.512 1.00 46.94 72 ARG A CA 1
ATOM 545 C C . ARG A 1 72 ? 8.958 35.223 2.969 1.00 46.94 72 ARG A C 1
ATOM 547 O O . ARG A 1 72 ? 9.616 36.196 2.619 1.00 46.94 72 ARG A O 1
ATOM 554 N N . PHE A 1 73 ? 9.462 34.250 3.734 1.00 43.72 73 PHE A N 1
ATOM 555 C CA . PHE A 1 73 ? 10.817 34.306 4.302 1.00 43.72 73 PHE A CA 1
ATOM 556 C C . PHE A 1 73 ? 11.875 33.498 3.545 1.00 43.72 73 PHE A C 1
ATOM 558 O O . PHE A 1 73 ? 13.057 33.709 3.788 1.00 43.72 73 PHE A O 1
ATOM 565 N N . PHE A 1 74 ? 11.489 32.633 2.601 1.00 42.41 74 PHE A N 1
ATOM 566 C CA . PHE A 1 74 ? 12.457 31.829 1.839 1.00 42.41 74 PHE A CA 1
ATOM 567 C C . PHE A 1 74 ? 12.664 32.293 0.388 1.00 42.41 74 PHE A C 1
ATOM 569 O O . PHE A 1 74 ? 13.498 31.740 -0.315 1.00 42.41 74 PHE A O 1
ATOM 576 N N . ASN A 1 75 ? 11.952 33.330 -0.066 1.00 39.78 75 ASN A N 1
ATOM 577 C CA . ASN A 1 75 ? 12.150 33.901 -1.400 1.00 39.78 75 ASN A CA 1
ATOM 578 C C . ASN A 1 75 ? 12.267 35.431 -1.347 1.00 39.78 75 ASN A C 1
ATOM 580 O O . ASN A 1 75 ? 11.452 36.164 -1.902 1.00 39.78 75 ASN A O 1
ATOM 584 N N . ARG A 1 76 ? 13.266 35.926 -0.610 1.00 44.28 76 ARG A N 1
ATOM 585 C CA . ARG A 1 76 ? 13.696 37.331 -0.675 1.00 44.28 76 ARG A CA 1
ATOM 586 C C . ARG A 1 76 ? 15.197 37.408 -0.932 1.00 44.28 76 ARG A C 1
ATOM 588 O O . ARG A 1 76 ? 15.945 38.019 -0.179 1.00 44.28 76 ARG A O 1
ATOM 595 N N . GLY A 1 77 ? 15.616 36.739 -1.999 1.00 47.84 77 GLY A N 1
ATOM 596 C CA . GLY A 1 77 ? 16.999 36.722 -2.442 1.00 47.84 77 GLY A CA 1
ATOM 597 C C . GLY A 1 77 ? 17.127 36.172 -3.852 1.00 47.84 77 GLY A C 1
ATOM 598 O O . GLY A 1 77 ? 17.725 35.122 -4.010 1.00 47.84 77 GLY A O 1
ATOM 599 N N . LEU A 1 78 ? 16.533 36.843 -4.845 1.00 51.19 78 LEU A N 1
ATOM 600 C CA . LEU A 1 78 ? 17.139 37.057 -6.166 1.00 51.19 78 LEU A CA 1
ATOM 601 C C . LEU A 1 78 ? 16.242 37.967 -7.031 1.00 51.19 78 LEU A C 1
ATOM 603 O O . LEU A 1 78 ? 15.027 37.806 -7.046 1.00 51.19 78 LEU A O 1
ATOM 607 N N . LEU A 1 79 ? 16.898 38.864 -7.775 1.00 40.09 79 LEU A N 1
ATOM 608 C CA . LEU A 1 79 ? 16.389 39.777 -8.814 1.00 40.09 79 LEU A CA 1
ATOM 609 C C . LEU A 1 79 ? 15.632 41.034 -8.348 1.00 40.09 79 LEU A C 1
ATOM 611 O O . LEU A 1 79 ? 14.407 41.105 -8.346 1.00 40.09 79 LEU A O 1
ATOM 615 N N . ALA A 1 80 ? 16.415 42.079 -8.073 1.00 40.09 80 ALA A N 1
ATOM 616 C CA . ALA A 1 80 ? 16.021 43.448 -8.389 1.00 40.09 80 ALA A CA 1
ATOM 617 C C . ALA A 1 80 ? 16.300 43.717 -9.881 1.00 40.09 80 ALA A C 1
ATOM 619 O O . ALA A 1 80 ? 17.401 43.401 -10.339 1.00 40.09 80 ALA A O 1
ATOM 620 N N . PRO A 1 81 ? 15.362 44.311 -10.632 1.00 44.56 81 PRO A N 1
ATOM 621 C CA . PRO A 1 81 ? 15.703 45.069 -11.827 1.00 44.56 81 PRO A CA 1
ATOM 622 C C . PRO A 1 81 ? 15.536 46.580 -11.594 1.00 44.56 81 PRO A C 1
ATOM 624 O O . PRO A 1 81 ? 14.474 47.005 -11.150 1.00 44.56 81 PRO A O 1
ATOM 627 N N . GLY A 1 82 ? 16.602 47.319 -11.935 1.00 39.84 82 GLY A N 1
ATOM 628 C CA . GLY A 1 82 ? 16.602 48.668 -12.534 1.00 39.84 82 GLY A CA 1
ATOM 629 C C . GLY A 1 82 ? 15.893 49.789 -11.800 1.00 39.84 82 GLY A C 1
ATOM 630 O O . GLY A 1 82 ? 14.669 49.914 -12.002 1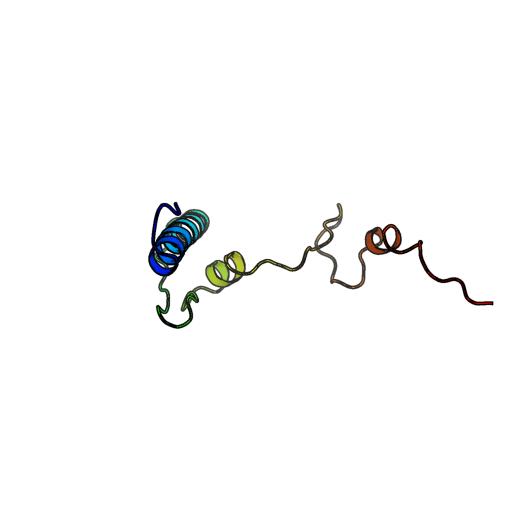.00 39.84 82 GLY A O 1
#

Foldseek 3Di:
DDPDDPVVVVVVVLVVVLCVLCVVVVNDDWDADPVVRATPPDPSSNVSPDDDDPQPDDPPDGDDPPDDPVVVPPPPDDDDDD

pLDDT: mean 71.66, std 19.54, range [39.78, 92.56]

Secondary structure (DSSP, 8-state):
--SS-HHHHHHHHHHHHHHHHHHHTTSPPPEE-TTT-PEES-HHHHHHHS-------BTTB---TT--GGGGSSS-SS----

Sequence (82 aa):
MPNADVEEGHRSTLLAQYANISLRLGGEKLVIDPKTEQVVDNIEAARLLRRSVPQCRNSRGLTAPGRCPIARFFNRGLLAPG